Protein AF-A0A2G9RNK7-F1 (afdb_monomer_lite)

Organism: Aquarana catesbeiana (NCBI:txid8400)

Secondary structure (DSSP, 8-state):
-----S-----TT--HHHHHHHHH-TTTTTHHHHHTS---HHHHHHHHHHHHHHHHHHHTS----------------------TTHHHHTT------S-HHHHHHHHHHH--S--HHHHHHHHTTTSHHHHHHHHHHHTS-S---GGG--

Radius of gyration: 20.93 Å; chains: 1; bounding box: 60×43×61 Å

InterPro domains:
  IPR008906 HAT, C-terminal dimerisation domain [PF05699] (113-150)
  IPR012337 Ribonuclease H-like superfamily [SSF53098] (15-150)

Sequence (150 aa):
MADEQNDVATLPFSDPLYLKADLLDPSFGTMWLTHNVLAPENVKEAVSAMIKNLILKEDCKPTPTTTDEDEQMPVAEPESQPGLFSAYRKKQKRDSCSSPQIQLNQYLDICDGQNCLQFWAMNRHILPSLFRVAARVMSVPASSSPVERV

pLDDT: mean 72.72, std 20.36, range [29.66, 94.38]

Structure (mmCIF, N/CA/C/O backbone):
data_AF-A0A2G9RNK7-F1
#
_entry.id   AF-A0A2G9RNK7-F1
#
loop_
_atom_site.group_PDB
_atom_site.id
_atom_site.type_symbol
_atom_site.label_atom_id
_atom_site.label_alt_id
_atom_site.label_comp_id
_atom_site.label_asym_id
_atom_site.label_entity_id
_atom_site.label_seq_id
_atom_site.pdbx_PDB_ins_code
_atom_site.Cartn_x
_atom_site.Cartn_y
_atom_site.Cartn_z
_atom_site.occupancy
_atom_site.B_iso_or_equiv
_atom_site.auth_seq_id
_atom_site.auth_comp_id
_atom_site.auth_asym_id
_atom_site.auth_atom_id
_atom_site.pdbx_PDB_model_num
ATOM 1 N N . MET A 1 1 ? -21.476 -8.817 -37.938 1.00 36.62 1 MET A N 1
ATOM 2 C CA . MET A 1 1 ? -21.147 -7.826 -36.898 1.00 36.62 1 MET A CA 1
ATOM 3 C C . MET A 1 1 ? -20.993 -8.625 -35.626 1.00 36.62 1 MET A C 1
ATOM 5 O O . MET A 1 1 ? -21.999 -9.032 -35.070 1.00 36.62 1 MET A O 1
ATOM 9 N N . ALA A 1 2 ? -19.761 -9.030 -35.327 1.00 38.12 2 ALA A N 1
ATOM 10 C CA . ALA A 1 2 ? -19.436 -9.836 -34.158 1.00 38.12 2 ALA A CA 1
ATOM 11 C C . ALA A 1 2 ? -18.855 -8.900 -33.097 1.00 38.12 2 ALA A C 1
ATOM 13 O O . ALA A 1 2 ? -18.063 -8.023 -33.437 1.00 38.12 2 ALA A O 1
ATOM 14 N N . ASP A 1 3 ? -19.314 -9.073 -31.863 1.00 42.31 3 ASP A N 1
ATOM 15 C CA . ASP A 1 3 ? -18.900 -8.350 -30.668 1.00 42.31 3 ASP A CA 1
ATOM 16 C C . ASP A 1 3 ? -17.379 -8.420 -30.441 1.00 42.31 3 ASP A C 1
ATOM 18 O O . ASP A 1 3 ? -16.851 -9.441 -30.008 1.00 42.31 3 ASP A O 1
ATOM 22 N N . GLU A 1 4 ? -16.673 -7.312 -30.675 1.00 46.62 4 GLU A N 1
ATOM 23 C CA . GLU A 1 4 ? -15.287 -7.090 -30.227 1.00 46.62 4 GLU A CA 1
ATOM 24 C C . GLU A 1 4 ? -15.271 -6.412 -28.846 1.00 46.62 4 GLU A C 1
ATOM 26 O O . GLU A 1 4 ? -14.666 -5.361 -28.645 1.00 46.62 4 GLU A O 1
ATOM 31 N N . GLN A 1 5 ? -15.992 -6.975 -27.875 1.00 49.03 5 GLN A N 1
ATOM 32 C CA . GLN A 1 5 ? -16.155 -6.340 -26.567 1.00 49.03 5 GLN A CA 1
ATOM 33 C C . GLN A 1 5 ? -16.036 -7.336 -25.410 1.00 49.03 5 GLN A C 1
ATOM 35 O O . GLN A 1 5 ? -16.948 -7.394 -24.596 1.00 49.03 5 GLN A O 1
ATOM 40 N N . ASN A 1 6 ? -14.941 -8.109 -25.307 1.00 46.12 6 ASN A N 1
ATOM 41 C CA . ASN A 1 6 ? -14.453 -8.577 -23.991 1.00 46.12 6 ASN A CA 1
ATOM 42 C C . ASN A 1 6 ? -13.088 -9.295 -23.977 1.00 46.12 6 ASN A C 1
ATOM 44 O O . ASN A 1 6 ? -12.928 -10.278 -23.263 1.00 46.12 6 ASN A O 1
ATOM 48 N N . ASP A 1 7 ? -12.086 -8.821 -24.718 1.00 41.53 7 ASP A N 1
ATOM 49 C CA . ASP A 1 7 ? -10.753 -9.455 -24.697 1.00 41.53 7 ASP A CA 1
ATOM 50 C C . ASP A 1 7 ? -9.649 -8.496 -24.231 1.00 41.53 7 ASP A C 1
ATOM 52 O O . ASP A 1 7 ? -8.507 -8.533 -24.685 1.00 41.53 7 ASP A O 1
ATOM 56 N N . VAL A 1 8 ? -9.964 -7.637 -23.252 1.00 47.97 8 VAL A N 1
ATOM 57 C CA . VAL A 1 8 ? -8.908 -7.154 -22.351 1.00 47.97 8 VAL A CA 1
ATOM 58 C C . VAL A 1 8 ? -8.574 -8.336 -21.454 1.00 47.97 8 VAL A C 1
ATOM 60 O O . VAL A 1 8 ? -9.115 -8.466 -20.358 1.00 47.97 8 VAL A O 1
ATOM 63 N N . ALA A 1 9 ? -7.749 -9.239 -21.982 1.00 47.53 9 ALA A N 1
ATOM 64 C CA . ALA A 1 9 ? -7.157 -10.347 -21.260 1.00 47.53 9 ALA A CA 1
ATOM 65 C C . ALA A 1 9 ? -6.809 -9.878 -19.847 1.00 47.53 9 ALA A C 1
ATOM 67 O O . ALA A 1 9 ? -6.060 -8.911 -19.689 1.00 47.53 9 ALA A O 1
ATOM 68 N N . THR A 1 10 ? -7.402 -10.514 -18.836 1.00 55.06 10 THR A N 1
ATOM 69 C CA . THR A 1 10 ? -7.092 -10.276 -17.429 1.00 55.06 10 THR A CA 1
ATOM 70 C C . THR A 1 10 ? -5.580 -10.383 -17.279 1.00 55.06 10 THR A C 1
ATOM 72 O O . THR A 1 10 ? -5.029 -11.484 -17.307 1.00 55.06 10 THR A O 1
ATOM 75 N N . LEU A 1 11 ? -4.895 -9.237 -17.231 1.00 55.44 11 LEU A N 1
ATOM 76 C CA . LEU A 1 11 ? -3.440 -9.202 -17.225 1.00 55.44 11 LEU A CA 1
ATOM 77 C C . LEU A 1 11 ? -2.988 -9.994 -15.993 1.00 55.44 11 LEU A C 1
ATOM 79 O O . LEU A 1 11 ? -3.507 -9.749 -14.894 1.00 55.44 11 LEU A O 1
ATOM 83 N N . PRO A 1 12 ? -2.072 -10.962 -16.132 1.00 55.00 12 PRO A N 1
ATOM 84 C CA . PRO A 1 12 ? -1.589 -11.692 -14.973 1.00 55.00 12 PRO A CA 1
ATOM 85 C C . PRO A 1 12 ? -1.032 -10.677 -13.964 1.00 55.00 12 PRO A C 1
ATOM 87 O O . PRO A 1 12 ? -0.361 -9.721 -14.352 1.00 55.00 12 PRO A O 1
ATOM 90 N N . PHE A 1 13 ? -1.362 -10.855 -12.681 1.00 61.72 13 PHE A N 1
ATOM 91 C CA . PHE A 1 13 ? -0.945 -9.974 -11.573 1.00 61.72 13 PHE A CA 1
ATOM 92 C C . PHE A 1 13 ? -1.587 -8.572 -11.531 1.00 61.72 13 PHE A C 1
ATOM 94 O O . PHE A 1 13 ? -1.128 -7.712 -10.789 1.00 61.72 13 PHE A O 1
ATOM 101 N N . SER A 1 14 ? -2.680 -8.341 -12.266 1.00 73.25 14 SER A N 1
ATOM 102 C CA . SER A 1 14 ? -3.435 -7.074 -12.222 1.00 73.25 14 SER A CA 1
ATOM 103 C C . SER A 1 14 ? -4.659 -7.091 -11.294 1.00 73.25 14 SER A C 1
ATOM 105 O O . SER A 1 14 ? -5.494 -6.185 -11.355 1.00 73.25 14 SER A O 1
ATOM 107 N N . ASP A 1 15 ? -4.777 -8.101 -10.421 1.00 85.50 15 ASP A N 1
ATOM 108 C CA . ASP A 1 15 ? -5.873 -8.156 -9.450 1.00 85.50 15 ASP A CA 1
ATOM 109 C C . ASP A 1 15 ? -5.819 -6.910 -8.543 1.00 85.50 15 ASP A C 1
ATOM 111 O O . ASP A 1 15 ? -4.794 -6.666 -7.891 1.00 85.50 15 ASP A O 1
ATOM 115 N N . PRO A 1 16 ? -6.912 -6.126 -8.453 1.00 88.12 16 PRO A N 1
ATOM 116 C CA . PRO A 1 16 ? -6.994 -4.985 -7.554 1.00 88.12 16 PRO A CA 1
ATOM 117 C C . PRO A 1 16 ? -6.589 -5.312 -6.117 1.00 88.12 16 PRO A C 1
ATOM 119 O O . PRO A 1 16 ? -6.079 -4.435 -5.424 1.00 88.12 16 PRO A O 1
ATOM 122 N N . LEU A 1 17 ? -6.838 -6.535 -5.643 1.00 87.38 17 LEU A N 1
ATOM 123 C CA . LEU A 1 17 ? -6.451 -6.978 -4.311 1.00 87.38 17 LEU A CA 1
ATOM 124 C C . LEU A 1 17 ? -4.935 -6.921 -4.111 1.00 87.38 17 LEU A C 1
ATOM 126 O O . LEU A 1 17 ? -4.494 -6.276 -3.162 1.00 87.38 17 LEU A O 1
ATOM 130 N N . TYR A 1 18 ? -4.157 -7.522 -5.012 1.00 87.50 18 TYR A N 1
ATOM 131 C CA . TYR A 1 18 ? -2.696 -7.534 -4.911 1.00 87.50 18 TYR A CA 1
ATOM 132 C C . TYR A 1 18 ? -2.115 -6.132 -5.079 1.00 87.50 18 TYR A C 1
ATOM 134 O O . TYR A 1 18 ? -1.303 -5.711 -4.267 1.00 87.50 18 TYR A O 1
ATOM 142 N N . LEU A 1 19 ? -2.641 -5.340 -6.017 1.00 89.88 19 LEU A N 1
ATOM 143 C CA . LEU A 1 19 ? -2.187 -3.960 -6.212 1.00 89.88 19 LEU A CA 1
ATOM 144 C C . LEU A 1 19 ? -2.378 -3.087 -4.961 1.00 89.88 19 LEU A C 1
ATOM 146 O O . LEU A 1 19 ? -1.532 -2.256 -4.632 1.00 89.88 19 LEU A O 1
ATOM 150 N N . LYS A 1 20 ? -3.495 -3.267 -4.246 1.00 91.31 20 LYS A N 1
ATOM 151 C CA . LYS A 1 20 ? -3.726 -2.593 -2.961 1.00 91.31 20 LYS A CA 1
ATOM 152 C C . LYS A 1 20 ? -2.804 -3.134 -1.871 1.00 91.31 20 LYS A C 1
ATOM 154 O O . LYS A 1 20 ? -2.357 -2.343 -1.047 1.00 91.31 20 LYS A O 1
ATOM 159 N N . ALA A 1 21 ? -2.555 -4.445 -1.853 1.00 90.56 21 ALA A N 1
ATOM 160 C CA . ALA A 1 21 ? -1.676 -5.088 -0.879 1.00 90.56 21 ALA A CA 1
ATOM 161 C C . ALA A 1 21 ? -0.262 -4.521 -0.989 1.00 90.56 21 ALA A C 1
ATOM 163 O O . ALA A 1 21 ? 0.291 -4.081 0.012 1.00 90.56 21 ALA A O 1
ATOM 164 N N . ASP A 1 22 ? 0.247 -4.437 -2.217 1.00 90.75 22 ASP A N 1
ATOM 165 C CA . ASP A 1 22 ? 1.576 -3.923 -2.524 1.00 90.75 22 ASP A CA 1
ATOM 166 C C . ASP A 1 22 ? 1.741 -2.488 -2.017 1.00 90.75 22 ASP A C 1
ATOM 168 O O . ASP A 1 22 ? 2.685 -2.192 -1.292 1.00 90.75 22 ASP A O 1
ATOM 172 N N . LEU A 1 23 ? 0.786 -1.596 -2.320 1.00 92.50 23 LEU A N 1
ATOM 173 C CA . LEU A 1 23 ? 0.866 -0.199 -1.875 1.00 92.50 23 LEU A CA 1
ATOM 174 C C . LEU A 1 23 ? 0.738 -0.044 -0.350 1.00 92.50 23 LEU A C 1
ATOM 176 O O . LEU A 1 23 ? 1.313 0.886 0.216 1.00 92.50 23 LEU A O 1
ATOM 180 N N . LEU A 1 24 ? -0.032 -0.915 0.307 1.00 92.88 24 LEU A N 1
ATOM 181 C CA . LEU A 1 24 ? -0.255 -0.900 1.759 1.00 92.88 24 LEU A CA 1
ATOM 182 C C . LEU A 1 24 ? 0.825 -1.653 2.550 1.00 92.88 24 LEU A C 1
ATOM 184 O O . LEU A 1 24 ? 0.755 -1.676 3.782 1.00 92.88 24 LEU A O 1
ATOM 188 N N . ASP A 1 25 ? 1.808 -2.246 1.872 1.00 92.44 25 ASP A N 1
ATOM 189 C CA . ASP A 1 25 ? 3.023 -2.762 2.486 1.00 92.44 25 ASP A CA 1
ATOM 190 C C . ASP A 1 25 ? 4.103 -1.662 2.508 1.00 92.44 25 ASP A C 1
ATOM 192 O O . ASP A 1 25 ? 4.616 -1.290 1.446 1.00 92.44 25 ASP A O 1
ATOM 196 N N . PRO A 1 26 ? 4.496 -1.158 3.696 1.00 91.62 26 PRO A N 1
ATOM 197 C CA . PRO A 1 26 ? 5.485 -0.093 3.814 1.00 91.62 26 PRO A CA 1
ATOM 198 C C . PRO A 1 26 ? 6.870 -0.448 3.268 1.00 91.62 26 PRO A C 1
ATOM 200 O O . PRO A 1 26 ? 7.643 0.441 2.920 1.00 91.62 26 PRO A O 1
ATOM 203 N N . SER A 1 27 ? 7.202 -1.739 3.228 1.00 90.00 27 SER A N 1
ATOM 204 C CA . SER A 1 27 ? 8.484 -2.244 2.739 1.00 90.00 27 SER A CA 1
ATOM 205 C C . SER A 1 27 ? 8.506 -2.477 1.229 1.00 90.00 27 SER A C 1
ATOM 207 O O . SER A 1 27 ? 9.584 -2.510 0.635 1.00 90.00 27 SER A O 1
ATOM 209 N N . PHE A 1 28 ? 7.334 -2.616 0.601 1.00 88.25 28 PHE A N 1
ATOM 210 C CA . PHE A 1 28 ? 7.218 -2.990 -0.807 1.00 88.25 28 PHE A CA 1
ATOM 211 C C . PHE A 1 28 ? 6.676 -1.854 -1.680 1.00 88.25 28 PHE A C 1
ATOM 213 O O . PHE A 1 28 ? 7.332 -1.445 -2.640 1.00 88.25 28 PHE A O 1
ATOM 220 N N . GLY A 1 29 ? 5.507 -1.300 -1.361 1.00 89.06 29 GLY A N 1
ATOM 221 C CA . GLY A 1 29 ? 4.918 -0.176 -2.083 1.00 89.06 29 GLY A CA 1
ATOM 222 C C . GLY A 1 29 ? 4.844 -0.389 -3.603 1.00 89.06 29 GLY A C 1
ATOM 223 O O . GLY A 1 29 ? 4.369 -1.400 -4.114 1.00 89.06 29 GLY A O 1
ATOM 224 N N . THR A 1 30 ? 5.348 0.591 -4.356 1.00 88.44 30 THR A N 1
ATOM 225 C 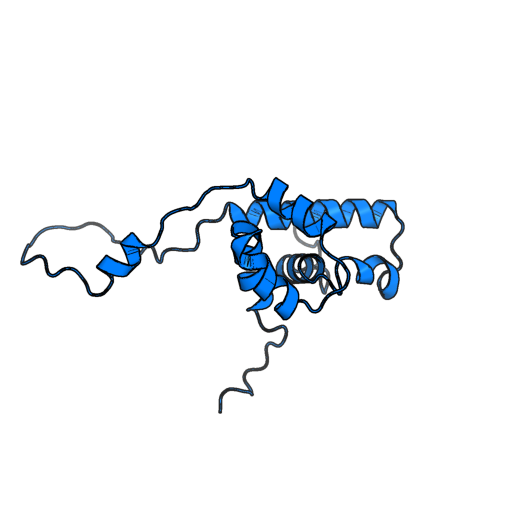CA . THR A 1 30 ? 5.426 0.547 -5.828 1.00 88.44 30 THR A CA 1
ATOM 226 C C . THR A 1 30 ? 6.799 0.108 -6.350 1.00 88.44 30 THR A C 1
ATOM 228 O O . THR A 1 30 ? 7.124 0.364 -7.511 1.00 88.44 30 THR A O 1
ATOM 231 N N . MET A 1 31 ? 7.630 -0.537 -5.523 1.00 88.00 31 MET A N 1
ATOM 232 C CA . MET A 1 31 ? 8.995 -0.944 -5.896 1.00 88.00 31 MET A CA 1
ATOM 233 C C . MET A 1 31 ? 9.021 -1.895 -7.098 1.00 88.00 31 MET A C 1
ATOM 235 O O . MET A 1 31 ? 9.924 -1.813 -7.933 1.00 88.00 31 MET A O 1
ATOM 239 N N . TRP A 1 32 ? 7.999 -2.739 -7.251 1.00 88.81 32 TRP A N 1
ATOM 240 C CA . TRP A 1 32 ? 7.869 -3.671 -8.373 1.00 88.81 32 TRP A CA 1
ATOM 241 C C . TRP A 1 32 ? 7.802 -2.976 -9.744 1.00 88.81 32 TRP A C 1
ATOM 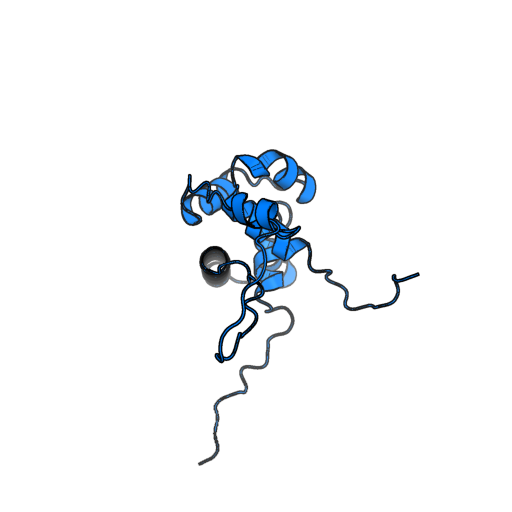243 O O . TRP A 1 32 ? 8.307 -3.511 -10.734 1.00 88.81 32 TRP A O 1
ATOM 253 N N . LEU A 1 33 ? 7.264 -1.752 -9.818 1.00 89.12 33 LEU A N 1
ATOM 254 C CA . LEU A 1 33 ? 7.254 -0.963 -11.056 1.00 89.12 33 LEU A CA 1
ATOM 255 C C . LEU A 1 33 ? 8.668 -0.571 -11.485 1.00 89.12 33 LEU A C 1
ATOM 257 O O . LEU A 1 33 ? 8.968 -0.536 -12.677 1.00 89.12 33 LEU A O 1
ATOM 261 N N . THR A 1 34 ? 9.538 -0.298 -10.514 1.00 88.50 34 THR A N 1
ATOM 262 C CA . THR A 1 34 ? 10.930 0.082 -10.761 1.00 88.50 34 THR A CA 1
ATOM 263 C C . THR A 1 34 ? 11.810 -1.138 -11.006 1.00 88.50 34 THR A C 1
ATOM 265 O O . THR A 1 34 ? 12.645 -1.088 -11.898 1.00 88.50 34 THR A O 1
ATOM 268 N N . HIS A 1 35 ? 11.637 -2.229 -10.256 1.00 87.56 35 HIS A N 1
ATOM 269 C CA . HIS A 1 35 ? 12.571 -3.361 -10.290 1.00 87.56 35 HIS A CA 1
ATOM 270 C C . HIS A 1 35 ? 12.152 -4.509 -11.210 1.00 87.56 35 HIS A C 1
ATOM 272 O O . HIS A 1 35 ? 13.016 -5.136 -11.817 1.00 87.56 35 HIS A O 1
ATOM 278 N N . ASN A 1 36 ? 10.854 -4.795 -11.324 1.00 86.00 36 ASN A N 1
ATOM 279 C CA . ASN A 1 36 ? 10.356 -5.943 -12.086 1.00 86.00 36 ASN A CA 1
ATOM 280 C C . ASN A 1 36 ? 9.842 -5.531 -13.467 1.00 86.00 36 ASN A C 1
ATOM 282 O O . ASN A 1 36 ? 10.106 -6.222 -14.445 1.00 86.00 36 ASN A O 1
ATOM 286 N N . VAL A 1 37 ? 9.118 -4.410 -13.549 1.00 86.81 37 VAL A N 1
ATOM 287 C CA . VAL A 1 37 ? 8.504 -3.937 -14.804 1.00 86.81 37 VAL A CA 1
ATOM 288 C C . VAL A 1 37 ? 9.397 -2.954 -15.559 1.00 86.81 37 VAL A C 1
ATOM 290 O O . VAL A 1 37 ? 9.278 -2.845 -16.775 1.00 86.81 37 VAL A O 1
ATOM 293 N N . LEU A 1 38 ? 10.301 -2.256 -14.860 1.00 89.69 38 LEU A N 1
ATOM 294 C CA . LEU A 1 38 ? 11.140 -1.192 -15.428 1.00 89.69 38 LEU A CA 1
ATOM 295 C C . LEU A 1 38 ? 10.289 -0.093 -16.098 1.00 89.69 38 LEU A C 1
ATOM 297 O O . LEU A 1 38 ? 10.612 0.409 -17.175 1.00 89.69 38 LEU A O 1
ATOM 301 N N . ALA A 1 39 ? 9.166 0.260 -15.467 1.00 88.62 39 ALA A N 1
ATOM 302 C CA . ALA A 1 39 ? 8.208 1.214 -16.008 1.00 88.62 39 ALA A CA 1
ATOM 303 C C . ALA A 1 39 ? 8.795 2.640 -16.060 1.00 88.62 39 ALA A C 1
ATOM 305 O O . ALA A 1 39 ? 9.507 3.045 -15.134 1.00 88.62 39 ALA A O 1
ATOM 306 N N . PRO A 1 40 ? 8.474 3.439 -17.094 1.00 91.56 40 PRO A N 1
ATOM 307 C CA . PRO A 1 40 ? 8.843 4.850 -17.136 1.00 91.56 40 PRO A CA 1
ATOM 308 C C . PRO A 1 40 ? 8.041 5.659 -16.103 1.00 91.56 40 PRO A C 1
ATOM 310 O O . PRO A 1 40 ? 6.957 5.254 -15.682 1.00 91.56 40 PRO A O 1
ATOM 313 N N . GLU A 1 41 ? 8.565 6.815 -15.691 1.00 89.88 41 GLU A N 1
ATOM 314 C CA . GLU A 1 41 ? 8.038 7.569 -14.541 1.00 89.88 41 GLU A CA 1
ATOM 315 C C . GLU A 1 41 ? 6.565 7.979 -14.698 1.00 89.88 41 GLU A C 1
ATOM 317 O O . GLU A 1 41 ? 5.768 7.816 -13.778 1.00 89.88 41 GLU A O 1
ATOM 322 N N . ASN A 1 42 ? 6.158 8.372 -15.908 1.00 90.69 42 ASN A N 1
ATOM 323 C CA . ASN A 1 42 ? 4.767 8.704 -16.225 1.00 90.69 42 ASN A CA 1
ATOM 324 C C . ASN A 1 42 ? 3.796 7.532 -15.980 1.00 90.69 42 ASN A C 1
ATOM 326 O O . ASN A 1 42 ? 2.648 7.739 -15.590 1.00 90.69 42 ASN A O 1
ATOM 330 N N . VAL A 1 43 ? 4.247 6.295 -16.203 1.00 89.50 43 VAL A N 1
ATOM 331 C CA . VAL A 1 43 ? 3.453 5.090 -15.934 1.00 89.50 43 VAL A CA 1
ATOM 332 C C . VAL A 1 43 ? 3.407 4.813 -14.435 1.00 89.50 43 VAL A C 1
ATOM 334 O O . VAL A 1 43 ? 2.350 4.446 -13.924 1.00 89.50 43 VAL A O 1
ATOM 337 N N . LYS A 1 44 ? 4.507 5.037 -13.706 1.00 90.19 44 LYS A N 1
ATOM 338 C CA . LYS A 1 44 ? 4.534 4.853 -12.248 1.00 90.19 44 LYS A CA 1
ATOM 339 C C . LYS A 1 44 ? 3.558 5.776 -11.537 1.00 90.19 44 LYS A C 1
ATOM 341 O O . LYS A 1 44 ? 2.795 5.321 -10.687 1.00 90.19 44 LYS A O 1
ATOM 346 N N . GLU A 1 45 ? 3.541 7.049 -11.918 1.00 91.25 45 GLU A N 1
ATOM 347 C CA . GLU A 1 45 ? 2.610 8.036 -11.375 1.00 91.25 45 GLU A CA 1
ATOM 348 C C . GLU A 1 45 ? 1.155 7.654 -11.670 1.00 91.25 45 GLU A C 1
ATOM 350 O O . GLU A 1 45 ? 0.315 7.668 -10.767 1.00 91.25 45 GLU A O 1
ATOM 355 N N . ALA A 1 46 ? 0.864 7.237 -12.908 1.00 91.00 46 ALA A N 1
ATOM 356 C CA . ALA A 1 46 ? -0.472 6.811 -13.315 1.00 91.00 46 ALA A CA 1
ATOM 357 C C . ALA A 1 46 ? -0.955 5.578 -12.533 1.00 91.00 46 ALA A C 1
ATOM 359 O O . ALA A 1 46 ? -2.080 5.567 -12.026 1.00 91.00 46 ALA A O 1
ATOM 360 N N . VAL A 1 47 ? -0.103 4.559 -12.381 1.00 90.69 47 VAL A N 1
ATOM 361 C CA . VAL A 1 47 ? -0.420 3.348 -11.610 1.00 90.69 47 VAL A CA 1
ATOM 362 C C . VAL A 1 47 ? -0.574 3.682 -10.127 1.00 90.69 47 VAL A C 1
ATOM 364 O O . VAL A 1 47 ? -1.553 3.273 -9.510 1.00 90.69 47 VAL A O 1
ATOM 367 N N . SER A 1 48 ? 0.318 4.492 -9.554 1.00 90.94 48 SER A N 1
ATOM 368 C CA . SER A 1 48 ? 0.206 4.942 -8.161 1.00 90.94 48 SER A CA 1
ATOM 369 C C . SER A 1 48 ? -1.122 5.664 -7.914 1.00 90.94 48 SER A C 1
ATOM 371 O O . SER A 1 48 ? -1.855 5.327 -6.982 1.00 90.94 48 SER A O 1
ATOM 373 N N . ALA A 1 49 ? -1.504 6.597 -8.791 1.00 92.12 49 ALA A N 1
ATOM 374 C CA . ALA A 1 49 ? -2.791 7.281 -8.713 1.00 92.12 49 ALA A CA 1
ATOM 375 C C . ALA A 1 49 ? -3.975 6.308 -8.848 1.00 92.12 49 ALA A C 1
ATOM 377 O O . ALA A 1 49 ? -4.955 6.419 -8.106 1.00 92.12 49 ALA A O 1
ATOM 378 N N . MET A 1 50 ? -3.894 5.331 -9.753 1.00 93.00 50 MET A N 1
ATOM 379 C CA . MET A 1 50 ? -4.916 4.296 -9.917 1.00 93.00 50 MET A CA 1
ATOM 380 C C . MET A 1 50 ? -5.106 3.480 -8.631 1.00 93.00 50 MET A C 1
ATOM 382 O O . MET A 1 50 ? -6.241 3.331 -8.173 1.00 93.00 50 MET A O 1
ATOM 386 N N . ILE A 1 51 ? -4.025 3.001 -8.011 1.00 91.94 51 ILE A N 1
ATOM 387 C CA . ILE A 1 51 ? -4.094 2.183 -6.792 1.00 91.94 51 ILE A CA 1
ATOM 388 C C . ILE A 1 51 ? -4.649 2.998 -5.620 1.00 91.94 51 ILE A C 1
ATOM 390 O O . ILE A 1 51 ? -5.544 2.527 -4.916 1.00 91.94 51 ILE A O 1
ATOM 394 N N . LYS A 1 52 ? -4.214 4.255 -5.454 1.00 92.75 52 LYS A N 1
ATOM 395 C CA . LYS A 1 52 ? -4.778 5.165 -4.442 1.00 92.75 52 LYS A CA 1
ATOM 396 C C . LYS A 1 52 ? -6.296 5.292 -4.597 1.00 92.75 52 LYS A C 1
ATOM 398 O O . LYS A 1 52 ? -7.032 5.149 -3.624 1.00 92.75 52 LYS A O 1
ATOM 403 N N . ASN A 1 53 ? -6.789 5.473 -5.823 1.00 92.19 53 ASN A N 1
ATOM 404 C CA . ASN A 1 53 ? -8.228 5.520 -6.092 1.00 92.19 53 ASN A CA 1
ATOM 405 C C . ASN A 1 53 ? -8.947 4.198 -5.769 1.00 92.19 53 ASN A C 1
ATOM 407 O O . ASN A 1 53 ? -10.080 4.228 -5.286 1.00 92.19 53 ASN A O 1
ATOM 411 N N . LEU A 1 54 ? -8.318 3.042 -6.010 1.00 90.44 54 LEU A N 1
ATOM 412 C CA . LEU A 1 54 ? -8.881 1.734 -5.652 1.00 90.44 54 LEU A CA 1
ATOM 413 C C . LEU A 1 54 ? -9.056 1.578 -4.136 1.00 90.44 54 LEU A C 1
ATOM 415 O O . LEU A 1 54 ? -10.112 1.120 -3.699 1.00 90.44 54 LEU A O 1
ATOM 419 N N . ILE A 1 55 ? -8.070 2.006 -3.345 1.00 90.31 55 ILE A N 1
ATOM 420 C CA . ILE A 1 55 ? -8.132 1.986 -1.874 1.00 90.31 55 ILE A CA 1
ATOM 421 C C . ILE A 1 55 ? -9.277 2.873 -1.375 1.00 90.31 55 ILE A C 1
ATOM 423 O O . ILE A 1 55 ? -10.098 2.444 -0.564 1.00 90.31 55 ILE A O 1
ATOM 427 N N . LEU A 1 56 ? -9.384 4.093 -1.906 1.00 88.56 56 LEU A N 1
ATOM 428 C CA . LEU A 1 56 ? -10.422 5.045 -1.501 1.00 88.56 56 LEU A CA 1
ATOM 429 C C . LEU A 1 56 ? -11.838 4.546 -1.820 1.00 88.56 56 LEU A C 1
ATOM 431 O O . LEU A 1 56 ? -12.758 4.763 -1.034 1.00 88.56 56 LEU A O 1
ATOM 435 N N . LYS A 1 57 ? -12.021 3.830 -2.936 1.00 85.25 57 LYS A N 1
ATOM 436 C CA . LYS A 1 57 ? -13.305 3.202 -3.295 1.00 85.25 57 LYS A CA 1
ATOM 437 C C . LYS A 1 57 ? -13.701 2.061 -2.351 1.00 85.25 57 LYS A C 1
ATOM 439 O O . LYS A 1 57 ? -14.885 1.753 -2.233 1.00 85.25 57 LYS A O 1
ATOM 444 N N . GLU A 1 58 ? -12.745 1.411 -1.693 1.00 75.50 58 GLU A N 1
ATOM 445 C CA . GLU A 1 58 ? -13.002 0.257 -0.826 1.00 75.50 58 GLU A CA 1
ATOM 446 C C . GLU A 1 58 ? -13.454 0.638 0.590 1.00 75.50 58 GLU A C 1
ATOM 448 O O . GLU A 1 58 ? -14.179 -0.132 1.229 1.00 75.50 58 GLU A O 1
ATOM 453 N N . ASP A 1 59 ? -13.101 1.834 1.060 1.00 62.62 59 ASP A N 1
ATOM 454 C CA . ASP A 1 59 ? -13.628 2.388 2.315 1.00 62.62 59 ASP A CA 1
ATOM 455 C C . ASP A 1 59 ? -15.117 2.785 2.184 1.00 62.62 59 ASP A C 1
ATOM 457 O O . ASP A 1 59 ? -15.876 2.787 3.154 1.00 62.62 59 ASP A O 1
ATOM 461 N N . CYS A 1 60 ? -15.586 3.041 0.954 1.00 51.75 60 CYS A N 1
ATOM 462 C CA . CYS A 1 60 ? -17.001 3.299 0.671 1.00 51.75 60 CYS A CA 1
ATOM 463 C C . CYS A 1 60 ? -17.873 2.041 0.704 1.00 51.75 60 CYS A C 1
ATOM 465 O O . CYS A 1 60 ? -19.093 2.168 0.818 1.00 51.75 60 CYS A O 1
ATOM 467 N N . LYS A 1 61 ? -17.294 0.838 0.597 1.00 52.03 61 LYS A N 1
ATOM 468 C CA . LYS A 1 61 ? -18.085 -0.392 0.663 1.00 52.03 61 LYS A CA 1
ATOM 469 C C . LYS A 1 61 ? -18.443 -0.652 2.126 1.00 52.03 61 LYS A C 1
ATOM 471 O O . LYS A 1 61 ? -17.537 -0.955 2.911 1.00 52.03 61 LYS A O 1
ATOM 476 N N . PRO A 1 62 ? -19.728 -0.561 2.526 1.00 46.44 62 PRO A N 1
ATOM 477 C CA . PRO A 1 62 ? -20.126 -1.137 3.797 1.00 46.44 62 PRO A CA 1
ATOM 478 C C . PRO A 1 62 ? -19.678 -2.600 3.774 1.00 46.44 62 PRO A C 1
ATOM 480 O O . PRO A 1 62 ? -19.858 -3.299 2.777 1.00 46.44 62 PRO A O 1
ATOM 483 N N . THR A 1 63 ? -19.026 -3.045 4.847 1.00 45.38 63 THR A N 1
ATOM 484 C CA . THR A 1 63 ? -18.826 -4.477 5.094 1.00 45.38 63 THR A CA 1
ATOM 485 C C . THR A 1 63 ? -20.144 -5.186 4.794 1.00 45.38 63 THR A C 1
ATOM 487 O O . THR A 1 63 ? -21.157 -4.683 5.296 1.00 45.38 63 THR A O 1
ATOM 490 N N . PRO A 1 64 ? -20.169 -6.277 4.000 1.00 37.41 64 PRO A N 1
ATOM 491 C CA . PRO A 1 64 ? -21.389 -7.040 3.819 1.00 37.41 64 PRO A CA 1
ATOM 492 C C . PRO A 1 64 ? -21.839 -7.462 5.212 1.00 37.41 64 PRO A C 1
ATOM 494 O O . PRO A 1 64 ? -21.231 -8.291 5.882 1.00 37.41 64 PRO A O 1
ATOM 497 N N . THR A 1 65 ? -22.863 -6.766 5.686 1.00 36.22 65 THR A N 1
ATOM 498 C CA . THR A 1 65 ? -23.790 -7.343 6.632 1.00 36.22 65 THR A CA 1
ATOM 499 C C . THR A 1 65 ? -24.451 -8.427 5.804 1.00 36.22 65 THR A C 1
ATOM 501 O O . THR A 1 65 ? -24.882 -8.136 4.690 1.00 36.22 65 THR A O 1
ATOM 504 N N . THR A 1 66 ? -24.445 -9.667 6.278 1.00 36.03 66 THR A N 1
ATOM 505 C CA . THR A 1 66 ? -25.362 -10.683 5.773 1.00 36.03 66 THR A CA 1
ATOM 506 C C . THR A 1 66 ? -26.760 -10.085 5.907 1.00 36.03 66 THR A C 1
ATOM 508 O O . THR A 1 66 ? -27.304 -9.989 7.005 1.00 36.03 66 THR A O 1
ATOM 511 N N . THR A 1 67 ? -27.255 -9.504 4.821 1.00 37.56 67 THR A N 1
ATOM 512 C CA . THR A 1 67 ? -28.652 -9.145 4.664 1.00 37.56 67 THR A CA 1
ATOM 513 C C . THR A 1 67 ? -29.279 -10.432 4.183 1.00 37.56 67 THR A C 1
ATOM 515 O O . THR A 1 67 ? -29.166 -10.761 3.007 1.00 37.56 67 THR A O 1
ATOM 518 N N . ASP A 1 68 ? -29.830 -11.197 5.121 1.00 35.97 68 ASP A N 1
ATOM 519 C CA . ASP A 1 68 ? -30.787 -12.230 4.767 1.00 35.97 68 ASP A CA 1
ATOM 520 C C . ASP A 1 68 ? -31.946 -11.523 4.052 1.00 35.97 68 ASP A C 1
ATOM 522 O O . ASP A 1 68 ? -32.533 -10.563 4.564 1.00 35.97 68 ASP A O 1
ATOM 526 N N . GLU A 1 69 ? -32.175 -11.930 2.809 1.00 39.78 69 GLU A N 1
ATOM 527 C CA . GLU A 1 69 ? -33.328 -11.555 2.005 1.00 39.78 69 GLU A CA 1
ATOM 528 C C . GLU A 1 69 ? -34.567 -12.184 2.656 1.00 39.78 69 GLU A C 1
ATOM 530 O O . GLU A 1 69 ? -34.913 -13.326 2.372 1.00 39.78 69 GLU A O 1
ATOM 535 N N . ASP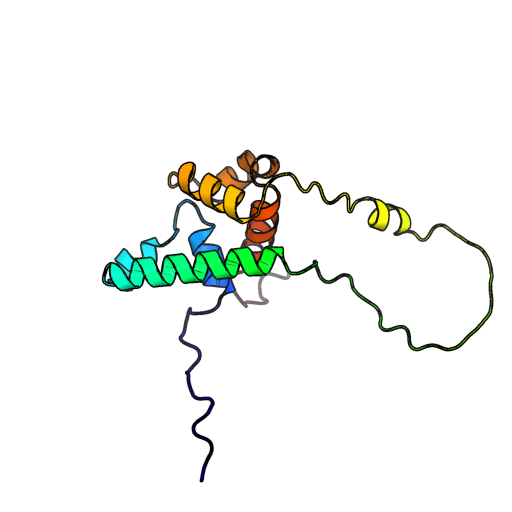 A 1 70 ? -35.212 -11.468 3.579 1.00 37.00 70 ASP A N 1
ATOM 536 C CA . ASP A 1 70 ? -36.512 -11.880 4.111 1.00 37.00 70 ASP A CA 1
ATOM 537 C C . ASP A 1 70 ? -37.608 -11.455 3.123 1.00 37.00 70 ASP A C 1
ATOM 539 O O . ASP A 1 70 ? -38.032 -10.293 3.069 1.00 37.00 70 ASP A O 1
ATOM 543 N N . GLU A 1 71 ? -38.051 -12.418 2.314 1.00 39.72 71 GLU A N 1
ATOM 544 C CA . GLU A 1 71 ? -39.330 -12.344 1.619 1.00 39.72 71 GLU A CA 1
ATOM 545 C C . GLU A 1 71 ? -40.469 -12.201 2.642 1.00 39.72 71 GLU A C 1
ATOM 547 O O . GLU A 1 71 ? -40.586 -12.934 3.621 1.00 39.72 71 GLU A O 1
ATOM 552 N N . GLN A 1 72 ? -41.334 -11.219 2.406 1.00 37.09 72 GLN A N 1
ATOM 553 C CA . GLN A 1 72 ? -42.504 -10.921 3.226 1.00 37.09 72 GLN A CA 1
ATOM 554 C C . GLN A 1 72 ? -43.542 -12.050 3.205 1.00 37.09 72 GLN A C 1
ATOM 556 O O . GLN A 1 72 ? -44.078 -12.345 2.142 1.00 37.09 72 GLN A O 1
ATOM 561 N N . MET A 1 73 ? -43.946 -12.551 4.384 1.00 29.66 73 MET A N 1
ATOM 562 C CA . MET A 1 73 ? -45.356 -12.783 4.769 1.00 29.66 73 MET A CA 1
ATOM 563 C C . MET A 1 73 ? -45.519 -13.147 6.271 1.00 29.66 73 MET A C 1
ATOM 565 O O . MET A 1 73 ? -44.525 -13.422 6.935 1.00 29.66 73 MET A O 1
ATOM 569 N N . PRO A 1 74 ? -46.730 -13.026 6.868 1.00 45.38 74 PRO A N 1
ATOM 570 C CA . PRO A 1 74 ? -46.893 -12.285 8.121 1.00 45.38 74 PRO A CA 1
ATOM 571 C C . PRO A 1 74 ? -47.278 -13.117 9.367 1.00 45.38 74 PRO A C 1
ATOM 573 O O . PRO A 1 74 ? -47.871 -14.183 9.267 1.00 45.38 74 PRO A O 1
ATOM 576 N N . VAL A 1 75 ? -47.041 -12.490 10.532 1.00 45.84 75 VAL A N 1
ATOM 577 C CA . VAL A 1 75 ? -47.698 -12.649 11.854 1.00 45.84 75 VAL A CA 1
ATOM 578 C C . VAL A 1 75 ? -47.554 -13.996 12.583 1.00 45.84 75 VAL A C 1
ATOM 580 O O . VAL A 1 75 ? -48.281 -14.946 12.318 1.00 45.84 75 VAL A O 1
ATOM 583 N N . ALA A 1 76 ? -46.741 -13.986 13.647 1.00 36.72 76 ALA A N 1
ATOM 584 C CA . ALA A 1 76 ? -47.164 -14.279 15.027 1.00 36.72 76 ALA A CA 1
ATOM 585 C C . ALA A 1 76 ? -46.020 -13.931 16.006 1.00 36.72 76 ALA A C 1
ATOM 587 O O . ALA A 1 76 ? -44.909 -14.434 15.861 1.00 36.72 76 ALA A O 1
ATOM 588 N N . GLU A 1 77 ? -46.282 -13.071 16.999 1.00 45.78 77 GLU A N 1
ATOM 589 C CA . GLU A 1 77 ? -45.407 -12.922 18.176 1.00 45.78 77 GLU A CA 1
ATOM 590 C C . GLU A 1 77 ? -45.375 -14.248 18.957 1.00 45.78 77 GLU A C 1
ATOM 592 O O . GLU A 1 77 ? -46.414 -14.902 19.091 1.00 45.78 77 GLU A O 1
ATOM 597 N N . PRO A 1 78 ? -44.208 -14.654 19.489 1.00 42.53 78 PRO A N 1
ATOM 598 C CA . PRO A 1 78 ? -43.980 -14.368 20.904 1.00 42.53 78 PRO A CA 1
ATOM 599 C C . PRO A 1 78 ? -42.525 -14.011 21.274 1.00 42.53 78 PRO A C 1
ATOM 601 O O . PRO A 1 78 ? -41.554 -14.531 20.736 1.00 42.53 78 PRO A O 1
ATOM 604 N N . GLU A 1 79 ? -42.437 -13.147 22.284 1.00 39.16 79 GLU A N 1
ATOM 605 C CA . GLU A 1 79 ? -41.357 -12.998 23.267 1.00 39.16 79 GLU A CA 1
ATOM 606 C C 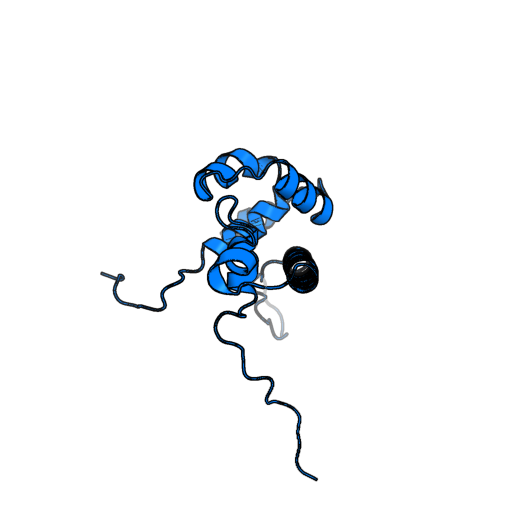. GLU A 1 79 ? -39.948 -12.615 22.781 1.00 39.16 79 GLU A C 1
ATOM 608 O O . GLU A 1 79 ? -39.091 -13.420 22.423 1.00 39.16 79 GLU A O 1
ATOM 613 N N . SER A 1 80 ? -39.702 -11.308 22.916 1.00 50.59 80 SER A N 1
ATOM 614 C CA . SER A 1 80 ? -38.410 -10.622 22.875 1.00 50.59 80 SER A CA 1
ATOM 615 C C . SER A 1 80 ? -37.401 -11.232 23.857 1.00 50.59 80 SER A C 1
ATOM 617 O O . SER A 1 80 ? -37.200 -10.744 24.971 1.00 50.59 80 SER A O 1
ATOM 619 N N . GLN A 1 81 ? -36.709 -12.285 23.428 1.00 49.75 81 GLN A N 1
ATOM 620 C CA . GLN A 1 81 ? -35.371 -12.554 23.932 1.00 49.75 81 GLN A CA 1
ATOM 621 C C . GLN A 1 81 ? -34.393 -11.651 23.177 1.00 49.75 81 GLN A C 1
ATOM 623 O O . GLN A 1 81 ? -34.418 -11.618 21.942 1.00 49.75 81 GLN A O 1
ATOM 628 N N . PRO A 1 82 ? -33.517 -10.901 23.872 1.00 55.72 82 PRO A N 1
ATOM 629 C CA . PRO A 1 82 ? -32.459 -10.170 23.203 1.00 55.72 82 PRO A CA 1
ATOM 630 C C . PRO A 1 82 ? -31.579 -11.209 22.517 1.00 55.72 82 PRO A C 1
ATOM 632 O O . PRO A 1 82 ? -30.819 -11.914 23.177 1.00 55.72 82 PRO A O 1
ATOM 635 N N . GLY A 1 83 ? -31.724 -11.335 21.194 1.00 62.69 83 GLY A N 1
ATOM 636 C CA . GLY A 1 83 ? -30.993 -12.327 20.417 1.00 62.69 83 GLY A CA 1
ATOM 637 C C . GLY A 1 83 ? -29.510 -12.291 20.776 1.00 62.69 83 GLY A C 1
ATOM 638 O O . GLY A 1 83 ? -28.966 -11.216 21.050 1.00 62.69 83 GLY A O 1
ATOM 639 N N . LEU A 1 84 ? -28.864 -13.456 20.776 1.00 72.38 84 LEU A N 1
ATOM 640 C CA . LEU A 1 84 ? -27.464 -13.681 21.169 1.00 72.38 84 LEU A CA 1
ATOM 641 C C . LEU A 1 84 ? -26.476 -12.659 20.551 1.00 72.38 84 LEU A C 1
ATOM 643 O O . LEU A 1 84 ? -25.419 -12.368 21.104 1.00 72.38 84 LEU A O 1
ATOM 647 N N . PHE A 1 85 ? -26.858 -12.053 19.424 1.00 62.25 85 PHE A N 1
ATOM 648 C CA . PHE A 1 85 ? -26.083 -11.083 18.648 1.00 62.25 85 PHE A CA 1
ATOM 649 C C . PHE A 1 85 ? -26.539 -9.618 18.800 1.00 62.25 85 PHE A C 1
ATOM 651 O O . PHE A 1 85 ? -26.012 -8.720 18.142 1.00 62.25 85 PHE A O 1
ATOM 658 N N . SER A 1 86 ? -27.492 -9.322 19.680 1.00 64.44 86 SER A N 1
ATOM 659 C CA . SER A 1 86 ? -27.982 -7.959 19.943 1.00 64.44 86 SER A CA 1
ATOM 660 C C . SER A 1 86 ? -26.869 -7.026 20.443 1.00 64.44 86 SER A C 1
ATOM 662 O O . SER A 1 86 ? -26.841 -5.841 20.101 1.00 64.44 86 SER A O 1
ATOM 664 N N . ALA A 1 87 ? -25.889 -7.572 21.168 1.00 57.38 87 ALA A N 1
ATOM 665 C CA . ALA A 1 87 ? -24.676 -6.869 21.578 1.00 57.38 87 ALA A CA 1
ATOM 666 C C . ALA A 1 87 ? -23.702 -6.591 20.411 1.00 57.38 87 ALA A C 1
ATOM 668 O O . ALA A 1 87 ? -22.974 -5.598 20.453 1.00 57.38 87 ALA A O 1
ATOM 669 N N . TYR A 1 88 ? -23.711 -7.410 19.350 1.00 55.72 88 TYR A N 1
ATOM 670 C CA . TYR A 1 88 ? -22.873 -7.212 18.159 1.00 55.72 88 TYR A CA 1
ATOM 671 C C . TYR A 1 88 ? -23.345 -6.025 17.315 1.00 55.72 88 TYR A C 1
ATOM 673 O O . TYR A 1 88 ? -22.520 -5.242 16.843 1.00 55.72 88 TYR A O 1
ATOM 681 N N . ARG A 1 89 ? -24.665 -5.818 17.196 1.00 54.31 89 ARG A N 1
ATOM 682 C CA . ARG A 1 89 ? -25.231 -4.666 16.468 1.00 54.31 89 ARG A CA 1
ATOM 683 C C . ARG A 1 89 ? -24.841 -3.319 17.093 1.00 54.31 89 ARG A C 1
ATOM 685 O O . ARG A 1 89 ? -24.670 -2.338 16.379 1.00 54.31 89 ARG A O 1
ATOM 692 N N . LYS A 1 90 ? -24.638 -3.269 18.415 1.00 56.00 90 LYS A N 1
ATOM 693 C CA . LYS A 1 90 ? -24.344 -2.026 19.156 1.00 56.00 90 LYS A CA 1
ATOM 694 C C . LYS A 1 90 ? -22.891 -1.546 19.053 1.00 56.00 90 LYS A C 1
ATOM 696 O O . LYS A 1 90 ? -22.606 -0.425 19.462 1.00 56.00 90 LYS A O 1
ATOM 701 N N . LYS A 1 91 ? -21.972 -2.351 18.506 1.00 51.03 91 LYS A N 1
ATOM 702 C CA . LYS A 1 91 ? -20.546 -1.987 18.389 1.00 51.03 91 LYS A CA 1
ATOM 703 C C . LYS A 1 91 ? -20.169 -1.263 17.098 1.00 51.03 91 LYS A C 1
ATOM 705 O O . LYS A 1 91 ? -19.009 -0.891 16.949 1.00 51.03 91 LYS A O 1
ATOM 710 N N . GLN A 1 92 ? -21.107 -0.990 16.193 1.00 51.88 92 GLN A N 1
ATOM 711 C CA . GLN A 1 92 ? -20.810 -0.169 15.017 1.00 51.88 92 GLN A CA 1
ATOM 712 C C . GLN A 1 92 ? -20.897 1.326 15.338 1.00 51.88 92 GLN A C 1
ATOM 714 O O . GLN A 1 92 ? -21.668 2.073 14.738 1.00 51.88 92 GLN A O 1
ATOM 719 N N . LYS A 1 93 ? -20.085 1.784 16.295 1.00 47.50 93 LYS A N 1
ATOM 720 C CA . LYS A 1 93 ? -19.800 3.210 16.399 1.00 47.50 93 LYS A CA 1
ATOM 721 C C . LYS A 1 93 ? -18.803 3.528 15.292 1.00 47.50 93 LYS A C 1
ATOM 723 O O . LYS A 1 93 ? -17.647 3.118 15.331 1.00 47.50 93 LYS A O 1
ATOM 728 N N . ARG A 1 94 ? -19.305 4.160 14.234 1.00 54.75 94 ARG A N 1
ATOM 729 C CA . ARG A 1 94 ? -18.511 4.664 13.117 1.00 54.75 94 ARG A CA 1
ATOM 730 C C . ARG A 1 94 ? -17.704 5.843 13.654 1.00 54.75 94 ARG A C 1
ATOM 732 O O . ARG A 1 94 ? -18.138 6.985 13.520 1.00 54.75 94 ARG A O 1
ATOM 739 N N . ASP A 1 95 ? -16.581 5.559 14.312 1.00 46.78 95 ASP A N 1
ATOM 740 C CA . ASP A 1 95 ? -15.620 6.575 14.743 1.00 46.78 95 ASP A CA 1
ATOM 741 C C . ASP A 1 95 ? -14.979 7.167 13.482 1.00 46.78 95 ASP A C 1
ATOM 743 O O . ASP A 1 95 ? -13.932 6.760 12.984 1.00 46.78 95 ASP A O 1
ATOM 747 N N . SER A 1 96 ? -15.734 8.082 12.889 1.00 59.84 96 SER A N 1
ATOM 748 C CA . SER A 1 96 ? -15.416 8.820 11.683 1.00 59.84 96 SER A CA 1
ATOM 749 C C . SER A 1 96 ? -14.598 10.014 12.138 1.00 59.84 96 SER A C 1
ATOM 751 O O . SER A 1 96 ? -15.180 11.036 12.483 1.00 59.84 96 SER A O 1
ATOM 753 N N . CYS A 1 97 ? -13.273 9.888 12.230 1.00 53.12 97 CYS A N 1
ATOM 754 C CA . CYS A 1 97 ? -12.460 11.034 12.656 1.00 53.12 97 CYS A CA 1
ATOM 755 C C . CYS A 1 97 ? -11.326 11.435 11.707 1.00 53.12 97 CYS A C 1
ATOM 757 O O . CYS A 1 97 ? -10.589 12.365 12.008 1.00 53.12 97 CYS A O 1
ATOM 759 N N . SER A 1 98 ? -11.211 10.838 10.521 1.00 63.00 98 SER A N 1
ATOM 760 C CA . SER A 1 98 ? -10.361 11.393 9.461 1.00 63.00 98 SER A CA 1
ATOM 761 C C . SER A 1 98 ? -10.807 10.852 8.108 1.00 63.00 98 SER A C 1
ATOM 763 O O . SER A 1 98 ? -11.160 9.671 8.024 1.00 63.00 98 SER A O 1
ATOM 765 N N . SER A 1 99 ? -10.843 11.696 7.069 1.00 81.44 99 SER A N 1
ATOM 766 C CA . SER A 1 99 ? -11.224 11.226 5.735 1.00 81.44 99 SER A CA 1
ATOM 767 C C . SER A 1 99 ? -10.221 10.159 5.260 1.00 81.44 99 SER A C 1
ATOM 769 O O . SER A 1 99 ? -9.028 10.266 5.564 1.00 81.44 99 SER A O 1
ATOM 771 N N . PRO A 1 100 ? -10.663 9.125 4.524 1.00 82.69 100 PRO A N 1
ATOM 772 C CA . PRO A 1 100 ? -9.781 8.048 4.055 1.00 82.69 100 PRO A CA 1
ATOM 773 C C . PRO A 1 100 ? -8.585 8.572 3.247 1.00 82.69 100 PRO A C 1
ATOM 775 O O . PRO A 1 100 ? -7.486 8.032 3.314 1.00 82.69 100 PRO A O 1
ATOM 778 N N . GLN A 1 101 ? -8.792 9.677 2.529 1.00 87.62 101 GLN A N 1
ATOM 779 C CA . GLN A 1 101 ? -7.773 10.404 1.779 1.00 87.62 101 GLN A CA 1
ATOM 780 C C . GLN A 1 101 ? -6.691 10.990 2.687 1.00 87.62 101 GLN A C 1
ATOM 782 O O . GLN A 1 101 ? -5.509 10.871 2.379 1.00 87.62 101 GLN A O 1
ATOM 787 N N . ILE A 1 102 ? -7.080 11.610 3.805 1.00 88.81 102 ILE A N 1
ATOM 788 C CA . ILE A 1 102 ? -6.129 12.200 4.754 1.00 88.81 102 ILE A CA 1
ATOM 789 C C . ILE A 1 102 ? -5.298 11.096 5.410 1.00 88.81 102 ILE A C 1
ATOM 791 O O . ILE A 1 102 ? -4.082 11.226 5.489 1.00 88.81 102 ILE A O 1
ATOM 795 N N . GLN A 1 103 ? -5.928 9.987 5.810 1.00 90.75 103 GLN A N 1
ATOM 796 C CA . GLN A 1 103 ? -5.207 8.839 6.371 1.00 90.75 103 GLN A CA 1
ATOM 797 C C . GLN A 1 103 ? -4.244 8.210 5.359 1.00 90.75 103 GLN A C 1
ATOM 799 O O . GLN A 1 103 ? -3.140 7.825 5.725 1.00 90.75 103 GLN A O 1
ATOM 804 N N . LEU A 1 104 ? -4.633 8.126 4.085 1.00 91.19 104 LEU A N 1
ATOM 805 C CA . LEU A 1 104 ? -3.759 7.618 3.030 1.00 91.19 104 LEU A CA 1
ATOM 806 C C . LEU A 1 104 ? -2.549 8.528 2.792 1.00 91.19 104 LEU A C 1
ATOM 808 O O . LEU A 1 104 ? -1.441 8.025 2.650 1.00 91.19 104 LEU A O 1
ATOM 812 N N . ASN A 1 105 ? -2.730 9.848 2.783 1.00 91.69 105 ASN A N 1
ATOM 813 C CA . ASN A 1 105 ? -1.599 10.771 2.673 1.00 91.69 105 ASN A CA 1
ATOM 814 C C . ASN A 1 105 ? -0.683 10.665 3.897 1.00 91.69 105 ASN A C 1
ATOM 816 O O . ASN A 1 105 ? 0.519 10.495 3.741 1.00 91.69 105 ASN A O 1
ATOM 820 N N . GLN A 1 106 ? -1.265 10.643 5.098 1.00 92.31 106 GLN A N 1
ATOM 821 C CA . GLN A 1 106 ? -0.512 10.468 6.335 1.00 92.31 106 GLN A CA 1
ATOM 822 C C . GLN A 1 106 ? 0.285 9.159 6.344 1.00 92.31 106 GLN A C 1
ATOM 824 O O . GLN A 1 106 ? 1.420 9.150 6.801 1.00 92.31 106 GLN A O 1
ATOM 829 N N . TYR A 1 107 ? -0.285 8.065 5.829 1.00 93.00 107 TYR A N 1
ATOM 830 C CA . TYR A 1 107 ? 0.419 6.798 5.638 1.00 93.00 107 TYR A CA 1
ATOM 831 C C . TYR A 1 107 ? 1.660 6.960 4.757 1.00 93.00 107 TYR A C 1
ATOM 833 O O . TYR A 1 107 ? 2.731 6.504 5.144 1.00 93.00 107 TYR A O 1
ATOM 841 N N . LEU A 1 108 ? 1.527 7.625 3.607 1.00 91.31 108 LEU A N 1
ATOM 842 C CA . LEU A 1 108 ? 2.641 7.830 2.678 1.00 91.31 108 LEU A CA 1
ATOM 843 C C . LEU A 1 108 ? 3.762 8.684 3.288 1.00 91.31 108 LEU A C 1
ATOM 845 O O . LEU A 1 108 ? 4.918 8.464 2.947 1.00 91.31 108 LEU A O 1
ATOM 849 N N . ASP A 1 109 ? 3.438 9.599 4.206 1.00 91.31 109 ASP A N 1
ATOM 850 C CA . ASP A 1 109 ? 4.426 10.441 4.894 1.00 91.31 109 ASP A CA 1
ATOM 851 C C . ASP A 1 109 ? 5.215 9.689 5.982 1.00 91.31 109 ASP A C 1
ATOM 853 O O . ASP A 1 109 ? 6.366 10.023 6.253 1.00 91.31 109 ASP A O 1
ATOM 857 N N . ILE A 1 110 ? 4.603 8.691 6.634 1.00 90.06 110 ILE A N 1
ATOM 858 C CA . ILE A 1 110 ? 5.228 7.920 7.730 1.00 90.06 110 ILE A CA 1
ATOM 859 C C . ILE A 1 110 ? 5.796 6.567 7.283 1.00 90.06 110 ILE A C 1
ATOM 861 O O . ILE A 1 110 ? 6.428 5.866 8.073 1.00 90.06 110 ILE A O 1
ATOM 865 N N . CYS A 1 111 ? 5.512 6.160 6.049 1.00 86.88 111 CYS A N 1
ATOM 866 C CA . CYS A 1 111 ? 5.931 4.890 5.479 1.00 86.88 111 CYS A CA 1
ATOM 867 C C . CYS A 1 111 ? 7.441 4.906 5.188 1.00 86.88 111 CYS A C 1
ATOM 869 O O . CYS A 1 111 ? 7.876 5.479 4.194 1.00 86.88 111 CYS A O 1
ATOM 871 N N . ASP A 1 112 ? 8.230 4.240 6.036 1.00 82.56 112 ASP A N 1
ATOM 872 C CA . ASP A 1 112 ? 9.700 4.211 5.939 1.00 82.56 112 ASP A CA 1
ATOM 873 C C . ASP A 1 112 ? 10.261 2.780 5.842 1.00 82.56 112 ASP A C 1
ATOM 875 O O . ASP A 1 112 ? 11.052 2.335 6.673 1.00 82.56 112 ASP A O 1
ATOM 879 N N . GLY A 1 113 ? 9.776 1.978 4.887 1.00 83.88 113 GLY A N 1
ATOM 880 C CA . GLY A 1 113 ? 10.362 0.656 4.612 1.00 83.88 113 GLY A CA 1
ATOM 881 C C . GLY A 1 113 ? 10.189 -0.389 5.726 1.00 83.88 113 GLY A C 1
ATOM 882 O O . GLY A 1 113 ? 10.825 -1.442 5.700 1.00 83.88 113 GLY A O 1
ATOM 883 N N . GLN A 1 114 ? 9.374 -0.094 6.740 1.00 88.31 114 GLN A N 1
ATOM 884 C CA . GLN A 1 114 ? 9.245 -0.902 7.952 1.00 88.31 114 GLN A CA 1
ATOM 885 C C . GLN A 1 114 ? 8.515 -2.226 7.689 1.00 88.31 114 GLN A C 1
ATOM 887 O O . GLN A 1 114 ? 7.755 -2.363 6.732 1.00 88.31 114 GLN A O 1
ATOM 892 N N . ASN A 1 115 ? 8.679 -3.198 8.595 1.00 91.25 115 ASN A N 1
ATOM 893 C CA . ASN A 1 115 ? 7.903 -4.434 8.535 1.00 91.25 115 ASN A CA 1
ATOM 894 C C . ASN A 1 115 ? 6.395 -4.132 8.562 1.00 91.25 115 ASN A C 1
ATOM 896 O O . ASN A 1 115 ? 5.906 -3.467 9.479 1.00 91.25 115 ASN A O 1
ATOM 900 N N . CYS A 1 116 ? 5.668 -4.680 7.588 1.00 89.81 116 CYS A N 1
ATOM 901 C CA . CYS A 1 116 ? 4.254 -4.404 7.377 1.00 89.81 116 CYS A CA 1
ATOM 902 C C . CYS A 1 116 ? 3.386 -4.673 8.620 1.00 89.81 116 CYS A C 1
ATOM 904 O O . CYS A 1 116 ? 2.664 -3.790 9.085 1.00 89.81 116 CYS A O 1
ATOM 906 N N . LEU A 1 117 ? 3.507 -5.852 9.238 1.00 90.00 117 LEU A N 1
ATOM 907 C CA . LEU A 1 117 ? 2.692 -6.209 10.406 1.00 90.00 117 LEU A CA 1
ATOM 908 C C . LEU A 1 117 ? 3.000 -5.325 11.618 1.00 90.00 117 LEU A C 1
ATOM 910 O O . LEU A 1 117 ? 2.082 -4.888 12.316 1.00 90.00 117 LEU A O 1
ATOM 914 N N . GLN A 1 118 ? 4.280 -5.035 11.855 1.00 91.75 118 GLN A N 1
ATOM 915 C CA . GLN A 1 118 ? 4.701 -4.161 12.948 1.00 91.75 118 GLN A CA 1
ATOM 916 C C . GLN A 1 118 ? 4.193 -2.730 12.749 1.00 91.75 118 GLN A C 1
ATOM 918 O O . GLN A 1 118 ? 3.640 -2.138 13.679 1.00 91.75 118 GLN A O 1
ATOM 923 N N . PHE A 1 119 ? 4.324 -2.196 11.534 1.00 94.38 119 PHE A N 1
ATOM 924 C CA . PHE A 1 119 ? 3.841 -0.869 11.178 1.00 94.38 119 PHE A CA 1
ATOM 925 C C . PHE A 1 119 ? 2.342 -0.728 11.457 1.00 94.38 119 PHE A C 1
ATOM 927 O O . PHE A 1 119 ? 1.918 0.190 12.165 1.00 94.38 119 PHE A O 1
ATOM 934 N N . TRP A 1 120 ? 1.532 -1.664 10.959 1.00 93.06 120 TRP A N 1
ATOM 935 C CA . TRP A 1 120 ? 0.084 -1.615 11.144 1.00 93.06 120 TRP A CA 1
ATOM 936 C C . TRP A 1 120 ? -0.329 -1.849 12.598 1.00 93.06 120 TRP A C 1
ATOM 938 O O . TRP A 1 120 ? -1.275 -1.216 13.067 1.00 93.06 120 TRP A O 1
ATOM 948 N N . ALA A 1 121 ? 0.397 -2.680 13.352 1.00 91.88 121 ALA A N 1
ATOM 949 C CA . ALA A 1 121 ? 0.152 -2.865 14.781 1.00 91.88 121 ALA A CA 1
ATOM 950 C C . ALA A 1 121 ? 0.341 -1.562 15.577 1.00 91.88 121 ALA A C 1
ATOM 952 O O . ALA A 1 121 ? -0.465 -1.268 16.464 1.00 91.88 121 ALA A O 1
ATOM 953 N N . MET A 1 122 ? 1.359 -0.765 15.238 1.00 92.19 122 MET A N 1
ATOM 954 C CA . MET A 1 122 ? 1.654 0.510 15.900 1.00 92.19 122 MET A CA 1
ATOM 955 C C . MET A 1 122 ? 0.711 1.638 15.460 1.00 92.19 122 MET A C 1
ATOM 957 O O . MET A 1 122 ? 0.303 2.456 16.283 1.00 92.19 122 MET A O 1
ATOM 961 N N . ASN A 1 123 ? 0.312 1.660 14.185 1.00 90.94 123 ASN A N 1
ATOM 962 C CA . ASN A 1 123 ? -0.424 2.778 13.589 1.00 90.94 123 ASN A CA 1
ATOM 963 C C . ASN A 1 123 ? -1.944 2.556 13.467 1.00 90.94 123 ASN A C 1
ATOM 965 O O . ASN A 1 123 ? -2.655 3.466 13.044 1.00 90.94 123 ASN A O 1
ATOM 969 N N . ARG A 1 124 ? -2.492 1.403 13.889 1.00 89.19 124 ARG A N 1
ATOM 970 C CA . ARG A 1 124 ? -3.937 1.083 13.776 1.00 89.19 124 ARG A CA 1
ATOM 971 C C . ARG A 1 124 ? -4.887 2.106 14.408 1.00 89.19 124 ARG A C 1
ATOM 973 O O . ARG A 1 124 ? -6.031 2.218 13.984 1.00 89.19 124 ARG A O 1
ATOM 980 N N . HIS A 1 125 ? -4.440 2.816 15.444 1.00 87.69 125 HIS A N 1
ATOM 981 C CA . HIS A 1 125 ? -5.241 3.840 16.126 1.00 87.69 125 HIS A CA 1
ATOM 982 C C . HIS A 1 125 ? -5.147 5.210 15.441 1.00 87.69 125 HIS A C 1
ATOM 984 O O . HIS A 1 125 ? -6.050 6.027 15.587 1.00 87.69 125 HIS A O 1
ATOM 990 N N . ILE A 1 126 ? -4.068 5.441 14.690 1.00 88.62 126 ILE A N 1
ATOM 991 C CA . ILE A 1 126 ? -3.782 6.683 13.963 1.00 88.62 126 ILE A CA 1
ATOM 992 C C . ILE A 1 126 ? -4.444 6.645 12.580 1.00 88.62 126 ILE A C 1
ATOM 994 O O . ILE A 1 126 ? -4.994 7.642 12.121 1.00 88.62 126 ILE A O 1
ATOM 998 N N . LEU A 1 127 ? -4.446 5.466 11.951 1.00 90.38 127 LEU A N 1
ATOM 999 C CA . LEU A 1 127 ? -4.981 5.212 10.615 1.00 90.38 127 LEU A CA 1
ATOM 1000 C C . LEU A 1 127 ? -6.154 4.210 10.664 1.00 90.38 127 LEU A C 1
ATOM 1002 O O . LEU A 1 127 ? -6.075 3.143 10.051 1.00 90.38 127 LEU A O 1
ATOM 1006 N N . PRO A 1 128 ? -7.239 4.484 11.416 1.00 87.88 128 PRO A N 1
ATOM 1007 C CA . PRO A 1 128 ? -8.269 3.488 11.706 1.00 87.88 128 PRO A CA 1
ATOM 1008 C C . PRO A 1 128 ? -9.060 3.025 10.477 1.00 87.88 128 PRO A C 1
ATOM 1010 O O . PRO A 1 128 ? -9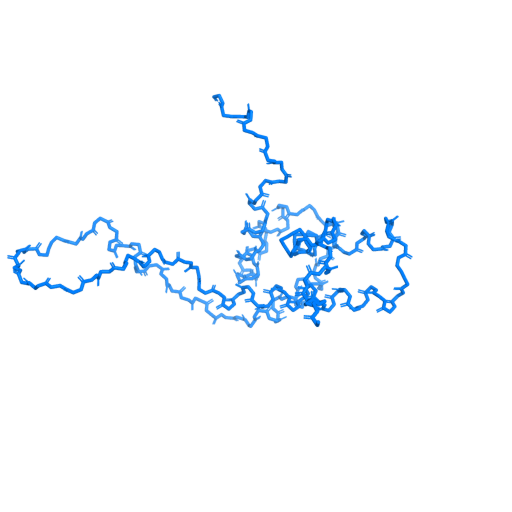.470 1.865 10.425 1.00 87.88 128 PRO A O 1
ATOM 1013 N N . SER A 1 129 ? -9.301 3.891 9.489 1.00 86.88 129 SER A N 1
ATOM 1014 C CA . SER A 1 129 ? -10.056 3.507 8.289 1.00 86.88 129 SER A CA 1
ATOM 1015 C C . SER A 1 129 ? -9.160 2.797 7.278 1.00 86.88 129 SER A C 1
ATOM 1017 O O . SER A 1 129 ? -9.527 1.738 6.765 1.00 86.88 129 SER A O 1
ATOM 1019 N N . LEU A 1 130 ? -7.929 3.284 7.104 1.00 89.69 130 LEU A N 1
ATOM 1020 C CA . LEU A 1 130 ? -6.948 2.645 6.235 1.00 89.69 130 LEU A CA 1
ATOM 1021 C C . LEU A 1 130 ? -6.527 1.266 6.764 1.00 89.69 130 LEU A C 1
ATOM 1023 O O . LEU A 1 130 ? -6.472 0.309 5.995 1.00 89.69 130 LEU A O 1
ATOM 1027 N N . PHE A 1 131 ? -6.350 1.120 8.082 1.00 90.62 131 PHE A N 1
ATOM 1028 C CA . PHE A 1 131 ? -6.047 -0.164 8.722 1.00 90.62 131 PHE A CA 1
ATOM 1029 C C . PHE A 1 131 ? -7.119 -1.224 8.438 1.00 90.62 131 PHE A C 1
ATOM 1031 O O . PHE A 1 131 ? -6.791 -2.388 8.237 1.00 90.62 131 PHE A O 1
ATOM 1038 N N . ARG A 1 132 ? -8.406 -0.853 8.355 1.00 88.19 132 ARG A N 1
ATOM 1039 C CA . ARG A 1 132 ? -9.479 -1.803 7.999 1.00 88.19 132 ARG A CA 1
ATOM 1040 C C . ARG A 1 132 ? -9.370 -2.311 6.566 1.00 88.19 132 ARG A C 1
ATOM 1042 O O . ARG A 1 132 ? -9.794 -3.432 6.284 1.00 88.19 132 ARG A O 1
ATOM 1049 N N . VAL A 1 133 ? -8.891 -1.478 5.648 1.00 89.56 133 VAL A N 1
ATOM 1050 C CA . VAL A 1 133 ? -8.630 -1.889 4.264 1.00 89.56 133 VAL A CA 1
ATOM 1051 C C . VAL A 1 133 ? -7.401 -2.790 4.234 1.00 89.56 133 VAL A C 1
ATOM 1053 O O . VAL A 1 133 ? -7.487 -3.915 3.749 1.00 89.56 133 VAL A O 1
ATOM 1056 N N . ALA A 1 134 ? -6.314 -2.339 4.857 1.00 90.38 134 ALA A N 1
ATOM 1057 C CA . ALA A 1 134 ? -5.050 -3.055 4.955 1.00 90.38 134 ALA A CA 1
ATOM 1058 C C . ALA A 1 134 ? -5.243 -4.462 5.549 1.00 90.38 134 ALA A C 1
ATOM 1060 O O . ALA A 1 134 ? -4.868 -5.453 4.929 1.00 90.38 134 ALA A O 1
ATOM 1061 N N . ALA A 1 135 ? -5.927 -4.573 6.691 1.00 89.19 135 ALA A N 1
ATOM 1062 C CA . ALA A 1 135 ? -6.208 -5.847 7.348 1.00 89.19 135 ALA A CA 1
ATOM 1063 C C . ALA A 1 135 ? -7.012 -6.812 6.462 1.00 89.19 135 ALA A C 1
ATOM 1065 O O . ALA A 1 135 ? -6.720 -8.003 6.448 1.00 89.19 135 ALA A O 1
ATOM 1066 N N . ARG A 1 136 ? -8.002 -6.319 5.702 1.00 87.19 136 ARG A N 1
ATOM 1067 C CA . ARG A 1 136 ? -8.777 -7.161 4.775 1.00 87.19 136 ARG A CA 1
ATOM 1068 C C . ARG A 1 136 ? -7.905 -7.682 3.645 1.00 87.19 136 ARG A C 1
ATOM 1070 O O . ARG A 1 136 ? -7.882 -8.883 3.401 1.00 87.19 136 ARG A O 1
ATOM 1077 N N . VAL A 1 137 ? -7.189 -6.783 2.984 1.00 88.50 137 VAL A N 1
ATOM 1078 C CA . VAL A 1 137 ? -6.365 -7.113 1.823 1.00 88.50 137 VAL A CA 1
ATOM 1079 C C . VAL A 1 137 ? -5.237 -8.079 2.201 1.00 88.50 137 VAL A C 1
ATOM 1081 O O . VAL A 1 137 ? -5.052 -9.079 1.520 1.00 88.50 137 VAL A O 1
ATOM 1084 N N . MET A 1 138 ? -4.559 -7.853 3.328 1.00 84.38 138 MET A N 1
ATOM 1085 C CA . MET A 1 138 ? -3.483 -8.731 3.806 1.00 84.38 138 MET A CA 1
ATOM 1086 C C . MET A 1 138 ? -3.970 -10.062 4.383 1.00 84.38 138 MET A C 1
ATOM 1088 O O . MET A 1 138 ? -3.193 -11.007 4.474 1.00 84.38 138 MET A O 1
ATOM 1092 N N . SER A 1 139 ? -5.237 -10.158 4.799 1.00 84.25 139 SER A N 1
ATOM 1093 C CA . SER A 1 139 ? -5.785 -11.416 5.324 1.00 84.25 139 SER A CA 1
ATOM 1094 C C . SER A 1 139 ? -6.050 -12.463 4.242 1.00 84.25 139 SER A C 1
ATOM 1096 O O . SER A 1 139 ? -6.294 -13.622 4.569 1.00 84.25 139 SER A O 1
ATOM 1098 N N . VAL A 1 140 ? -6.018 -12.065 2.967 1.00 82.25 140 VAL A N 1
ATOM 1099 C CA . VAL A 1 140 ? -6.189 -12.983 1.844 1.00 82.25 140 VAL A CA 1
ATOM 1100 C C . VAL A 1 140 ? -4.865 -13.703 1.587 1.00 82.25 140 VAL A C 1
ATOM 1102 O O . VAL A 1 140 ? -3.884 -13.056 1.218 1.00 82.25 140 VAL A O 1
ATOM 1105 N N . PRO A 1 141 ? -4.809 -15.036 1.762 1.00 73.12 141 PRO A N 1
ATOM 1106 C CA . PRO A 1 141 ? -3.607 -15.797 1.467 1.00 73.12 141 PRO A CA 1
ATOM 1107 C C . PRO A 1 141 ? -3.254 -15.659 -0.014 1.00 73.12 141 PRO A C 1
ATOM 1109 O O . PRO A 1 141 ? -4.105 -15.831 -0.885 1.00 73.12 141 PRO A O 1
ATOM 1112 N N . ALA A 1 142 ? -1.982 -15.409 -0.311 1.00 69.44 142 ALA A N 1
ATOM 1113 C CA . ALA A 1 142 ? -1.495 -15.379 -1.691 1.00 69.44 142 ALA A CA 1
ATOM 1114 C C . ALA A 1 142 ? -1.465 -16.777 -2.348 1.00 69.44 142 ALA A C 1
ATOM 1116 O O . ALA A 1 142 ? -1.302 -16.886 -3.560 1.00 69.44 142 ALA A O 1
ATOM 1117 N N . SER A 1 143 ? -1.625 -17.845 -1.558 1.00 66.44 143 SER A N 1
ATOM 1118 C CA . SER A 1 143 ? -1.670 -19.231 -2.026 1.00 66.44 143 SER A CA 1
ATOM 1119 C C . SER A 1 143 ? -3.100 -19.765 -2.017 1.00 66.44 143 SER A C 1
ATOM 1121 O O . SER A 1 143 ? -3.811 -19.662 -1.021 1.00 66.44 143 SER A O 1
ATOM 1123 N N . SER A 1 144 ? -3.501 -20.404 -3.113 1.00 59.12 144 SER A N 1
ATOM 1124 C CA . SER A 1 144 ? -4.769 -21.129 -3.242 1.00 59.12 144 SER A CA 1
ATOM 1125 C C . SER A 1 144 ? -4.706 -22.571 -2.716 1.00 59.12 144 SER A C 1
ATOM 1127 O O . SER A 1 144 ? -5.660 -23.327 -2.897 1.00 59.12 144 SER A O 1
ATOM 1129 N N . SER A 1 145 ? -3.599 -22.990 -2.091 1.00 56.03 145 SER A N 1
ATOM 1130 C CA . SER A 1 145 ? -3.366 -24.402 -1.767 1.00 56.03 145 SER A CA 1
ATOM 1131 C C . SER A 1 145 ? -4.188 -24.864 -0.551 1.00 56.03 145 SER A C 1
ATOM 1133 O O . SER A 1 145 ? -3.947 -24.391 0.558 1.00 56.03 145 SER A O 1
ATOM 1135 N N . PRO A 1 146 ? -5.099 -25.848 -0.695 1.00 51.25 146 PRO A N 1
ATOM 1136 C CA . PRO A 1 146 ? -5.908 -26.379 0.412 1.00 51.25 146 PRO A CA 1
ATOM 1137 C C . PRO A 1 146 ? -5.125 -27.154 1.493 1.00 51.25 146 PRO A C 1
ATOM 1139 O O . PRO A 1 146 ? -5.741 -27.672 2.419 1.00 51.25 146 PRO A O 1
ATOM 1142 N N . VAL A 1 147 ? -3.801 -27.287 1.360 1.00 53.88 147 VAL A N 1
ATOM 1143 C CA . VAL A 1 147 ? -2.993 -28.367 1.962 1.00 53.88 147 VAL A CA 1
ATOM 1144 C C . VAL A 1 147 ? -2.577 -28.113 3.421 1.00 53.88 147 VAL A C 1
ATOM 1146 O O . VAL A 1 147 ? -2.100 -29.026 4.080 1.00 53.88 147 VAL A O 1
ATOM 1149 N N . GLU A 1 148 ? -2.820 -26.930 3.987 1.00 54.16 148 GLU A N 1
ATOM 1150 C CA . GLU A 1 148 ? -2.498 -26.656 5.404 1.00 54.16 148 GLU A CA 1
ATOM 1151 C C . GLU A 1 148 ? -3.660 -26.942 6.373 1.00 54.16 148 GLU A C 1
ATOM 1153 O O . GLU A 1 148 ? -3.545 -26.705 7.573 1.00 54.16 148 GLU A O 1
ATOM 1158 N N . ARG A 1 149 ? -4.790 -27.471 5.879 1.00 58.38 149 ARG A N 1
ATOM 1159 C CA . ARG A 1 149 ? -5.890 -27.946 6.732 1.00 58.38 149 ARG A CA 1
ATOM 1160 C C . ARG A 1 149 ? -5.622 -29.383 7.192 1.00 58.38 149 ARG A C 1
ATOM 1162 O O . ARG A 1 149 ? -6.210 -30.316 6.645 1.00 58.38 149 ARG A O 1
ATOM 1169 N N . VAL A 1 150 ? -4.736 -29.545 8.172 1.00 49.06 150 VAL A N 1
ATOM 1170 C CA . VAL A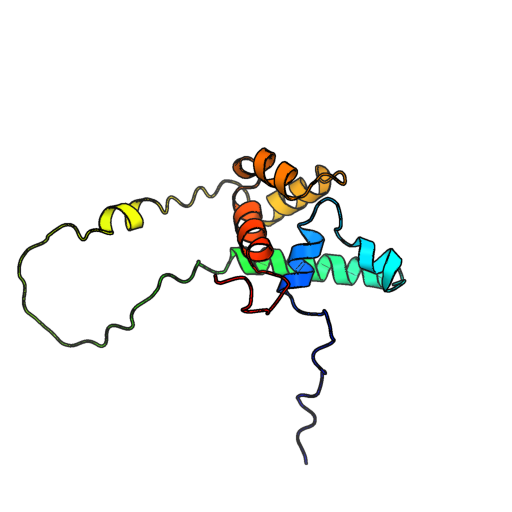 1 150 ? -4.621 -30.761 9.000 1.00 49.06 150 VAL A CA 1
ATOM 1171 C C . VAL A 1 150 ? -4.950 -30.403 10.439 1.00 49.06 150 VAL A C 1
ATOM 1173 O O . VAL A 1 150 ? -4.384 -29.403 10.929 1.00 49.06 150 VAL A O 1
#

Foldseek 3Di:
DDDPPDPPPPPPPPPLLNLLLQCLFLQRRLVCCVPVVVHDPVVSVVSNVVNLVSLLVVLVDDDDDPPDPDDDDDDDDDDDDCPPCVVVVVPPPVPPDDRLNVLSVVCVVPRDNDGNVVVLVVCCVVNVSSSVSNCVSVVDDPDPDPPPPD